Protein AF-A0A843IN23-F1 (afdb_monomer_lite)

Sequence (153 aa):
MTKKSLKISIEEDILEKAKRDIPNLSGFVEECLKHYFGYAEGTIPVGDINEITDKIGKLNVELFLINQNYNAKENMKRAEDEKKNKAWRFLWNDFRPRLIPDETLMEKAIEELGMDEEKLEDILDWVHITDVKVDTNTWQDVLEKYNENEAEH

Secondary structure (DSSP, 8-state):
--------PPPHHHHHHHHHHSTTHHHHHHHHHHHHTT-STT------HHHHHHHHHHHHHHHHHHHHHHHHHHHHHHHHHHHHHHHHHHHHHHHHHHSS--HHHHHHHHHHHT--HHHHHHHHHHHHH--S---TT-HHHHHHHHHHHHHT-

pLDDT: mean 75.72, std 19.45, range [38.16, 95.88]

Foldseek 3Di:
DDDDDDDDDDDVVVVVVVCVVDPCPVVVVVVVCCVVQVPDPPDGPCPPVVVVVVVVVVVVVVVVVVVVVVVVVVVVVVVLQVLLLVLQVVQLVQCQVPVDGDPVSLVSNCVSVVDDSVVVNVLSVCVNPDPDPFDSSGPVRSVVVVVVVVVVD

Structure (mmCIF, N/CA/C/O backbone):
data_AF-A0A843IN23-F1
#
_entry.id   AF-A0A843IN23-F1
#
loop_
_atom_site.group_PDB
_atom_site.id
_atom_site.type_symbol
_atom_site.label_atom_id
_atom_site.label_alt_id
_atom_site.label_comp_id
_atom_site.label_asym_id
_atom_site.label_entity_id
_atom_site.label_seq_id
_atom_site.pdbx_PDB_ins_code
_atom_site.Cartn_x
_atom_site.Cartn_y
_atom_site.Cartn_z
_atom_site.occupancy
_atom_site.B_iso_or_equiv
_atom_site.auth_seq_id
_atom_site.auth_comp_id
_atom_site.auth_asym_id
_atom_site.auth_atom_id
_atom_site.pdbx_PDB_model_num
ATOM 1 N N . MET A 1 1 ? 42.020 -9.331 -46.652 1.00 39.66 1 MET A N 1
ATOM 2 C CA . MET A 1 1 ? 41.341 -8.673 -45.515 1.00 39.66 1 MET A CA 1
ATOM 3 C C . MET A 1 1 ? 40.376 -9.668 -44.896 1.00 39.66 1 MET A C 1
ATOM 5 O O . MET A 1 1 ? 39.589 -10.259 -45.625 1.00 39.66 1 MET A O 1
ATOM 9 N N . THR A 1 2 ? 40.478 -9.922 -43.597 1.00 39.00 2 THR A N 1
ATOM 10 C CA . THR A 1 2 ? 39.642 -10.886 -42.867 1.00 39.00 2 THR A CA 1
ATOM 11 C C . THR A 1 2 ? 38.277 -10.269 -42.544 1.00 39.00 2 THR A C 1
ATOM 13 O O . THR A 1 2 ? 38.211 -9.211 -41.921 1.00 39.00 2 THR A O 1
ATOM 16 N N . LYS A 1 3 ? 37.182 -10.915 -42.981 1.00 42.50 3 LYS A N 1
ATOM 17 C CA . LYS A 1 3 ? 35.803 -10.552 -42.610 1.00 42.50 3 LYS A CA 1
ATOM 18 C C . LYS A 1 3 ? 35.679 -10.596 -41.083 1.00 42.50 3 LYS A C 1
ATOM 20 O O . LYS A 1 3 ? 35.777 -11.671 -40.499 1.00 42.50 3 LYS A O 1
ATOM 25 N N . LYS A 1 4 ? 35.473 -9.446 -40.437 1.00 41.75 4 LYS A N 1
ATOM 26 C CA . LYS A 1 4 ? 35.099 -9.404 -39.018 1.00 41.75 4 LYS A CA 1
ATOM 27 C C . LYS A 1 4 ? 33.617 -9.760 -38.911 1.00 41.75 4 LYS A C 1
ATOM 29 O O . LYS A 1 4 ? 32.770 -8.996 -39.358 1.00 41.75 4 LYS A O 1
ATOM 34 N N . SER A 1 5 ? 33.312 -10.933 -38.363 1.00 38.44 5 SER A N 1
ATOM 35 C CA . SER A 1 5 ? 31.950 -11.323 -37.991 1.00 38.44 5 SER A CA 1
ATOM 36 C C . SER A 1 5 ? 31.595 -10.685 -36.650 1.00 38.44 5 SER A C 1
ATOM 38 O O . SER A 1 5 ? 32.279 -10.943 -35.656 1.00 38.44 5 SER A O 1
ATOM 40 N N . LEU A 1 6 ? 30.542 -9.867 -36.609 1.00 38.16 6 LEU A N 1
ATOM 41 C CA . LEU A 1 6 ? 29.985 -9.372 -35.354 1.00 38.16 6 LEU A CA 1
ATOM 42 C C . LEU A 1 6 ? 29.293 -10.547 -34.650 1.00 38.16 6 LEU A C 1
ATOM 44 O O . LEU A 1 6 ? 28.374 -11.146 -35.207 1.00 38.16 6 LEU A O 1
ATOM 48 N N . LYS A 1 7 ? 29.756 -10.910 -33.454 1.00 41.72 7 LYS A N 1
ATOM 49 C CA . LYS A 1 7 ? 29.129 -11.943 -32.625 1.00 41.72 7 LYS A CA 1
ATOM 50 C C . LYS A 1 7 ? 28.352 -11.219 -31.530 1.00 41.72 7 LYS A C 1
ATOM 52 O O . LYS A 1 7 ? 28.957 -10.708 -30.594 1.00 41.72 7 LYS A O 1
ATOM 57 N N . ILE A 1 8 ? 27.040 -11.098 -31.706 1.00 44.91 8 ILE A N 1
ATOM 58 C CA . ILE A 1 8 ? 26.148 -10.526 -30.695 1.00 44.91 8 ILE A CA 1
ATOM 59 C C . ILE A 1 8 ? 25.743 -11.676 -29.774 1.00 44.91 8 ILE A C 1
ATOM 61 O O . ILE A 1 8 ? 25.119 -12.632 -30.228 1.00 44.91 8 ILE A O 1
ATOM 65 N N . SER A 1 9 ? 26.138 -11.601 -28.506 1.00 44.41 9 SER A N 1
ATOM 66 C CA . SER A 1 9 ? 25.662 -12.504 -27.458 1.00 44.41 9 SER A CA 1
ATOM 67 C C . SER A 1 9 ? 24.598 -11.764 -26.660 1.00 44.41 9 SER A C 1
ATOM 69 O O . SER A 1 9 ? 24.888 -10.707 -26.106 1.00 44.41 9 SER A O 1
ATOM 71 N N . ILE A 1 10 ? 23.379 -12.295 -26.635 1.00 52.88 10 ILE A N 1
ATOM 72 C CA . ILE A 1 10 ? 22.312 -11.820 -25.751 1.00 52.88 10 ILE A CA 1
ATOM 73 C C . ILE A 1 10 ? 22.213 -12.829 -24.610 1.00 52.88 10 ILE A C 1
ATOM 75 O O . ILE A 1 10 ? 22.227 -14.033 -24.868 1.00 52.88 10 ILE A O 1
ATOM 79 N N . GLU A 1 11 ? 22.158 -12.347 -23.371 1.00 49.97 11 GLU A N 1
ATOM 80 C CA . GLU A 1 11 ? 21.977 -13.205 -22.200 1.00 49.97 11 GLU A CA 1
ATOM 81 C C . GLU A 1 11 ? 20.579 -13.848 -22.234 1.00 49.97 11 GLU A C 1
ATOM 83 O O . GLU A 1 11 ? 19.574 -13.215 -22.576 1.00 49.97 11 GLU A O 1
ATOM 88 N N . GLU A 1 12 ? 20.532 -15.152 -21.973 1.00 48.09 12 GLU A N 1
ATOM 89 C CA . GLU A 1 12 ? 19.368 -16.007 -22.233 1.00 48.09 12 GLU A CA 1
ATOM 90 C C . GLU A 1 12 ? 18.176 -15.665 -21.322 1.00 48.09 12 GLU A C 1
ATOM 92 O O . GLU A 1 12 ? 17.026 -15.686 -21.754 1.00 48.09 12 GLU A O 1
ATOM 97 N N . ASP A 1 13 ? 18.459 -15.214 -20.105 1.00 49.59 13 ASP A N 1
ATOM 98 C CA . ASP A 1 13 ? 17.514 -14.728 -19.100 1.00 49.59 13 ASP A CA 1
ATOM 99 C C . ASP A 1 13 ? 16.857 -13.388 -19.474 1.00 49.59 13 ASP A C 1
ATOM 101 O O . ASP A 1 13 ? 15.674 -13.171 -19.188 1.00 49.59 13 ASP A O 1
ATOM 105 N N . ILE A 1 14 ? 17.579 -12.500 -20.163 1.00 55.91 14 ILE A N 1
ATOM 106 C CA . ILE A 1 14 ? 17.007 -11.270 -20.739 1.00 55.91 14 ILE A CA 1
ATOM 107 C C . ILE A 1 14 ? 16.023 -11.633 -21.858 1.00 55.91 14 ILE A C 1
ATOM 109 O O . ILE A 1 14 ? 14.932 -11.065 -21.955 1.00 55.91 14 ILE A O 1
ATOM 113 N N . LEU A 1 15 ? 16.394 -12.609 -22.687 1.00 54.94 15 LEU A N 1
ATOM 114 C CA . LEU A 1 15 ? 15.603 -13.048 -23.831 1.00 54.94 15 LEU A CA 1
ATOM 115 C C . LEU A 1 15 ? 14.341 -13.818 -23.396 1.00 54.94 15 LEU A C 1
ATOM 117 O O . LEU A 1 15 ? 13.287 -13.662 -24.014 1.00 54.94 15 LEU A O 1
ATOM 121 N N . GLU A 1 16 ? 14.415 -14.598 -22.314 1.00 53.31 16 GLU A N 1
ATOM 122 C CA . GLU A 1 16 ? 13.258 -15.258 -21.698 1.00 53.31 16 GLU A CA 1
ATOM 123 C C . GLU A 1 16 ? 12.269 -14.268 -21.076 1.00 53.31 16 GLU A C 1
ATOM 125 O O . GLU A 1 16 ? 11.066 -14.379 -21.328 1.00 53.31 16 GLU A O 1
ATOM 130 N N . LYS A 1 17 ? 12.750 -13.274 -20.315 1.00 53.84 17 LYS A N 1
ATOM 131 C CA . LYS A 1 17 ? 11.885 -12.233 -19.728 1.00 53.84 17 LYS A CA 1
ATOM 132 C C . LYS A 1 17 ? 11.134 -11.467 -20.810 1.00 53.84 17 LYS A C 1
ATOM 134 O O . LYS A 1 17 ? 9.918 -11.328 -20.749 1.00 53.84 17 LYS A O 1
ATOM 139 N N . ALA A 1 18 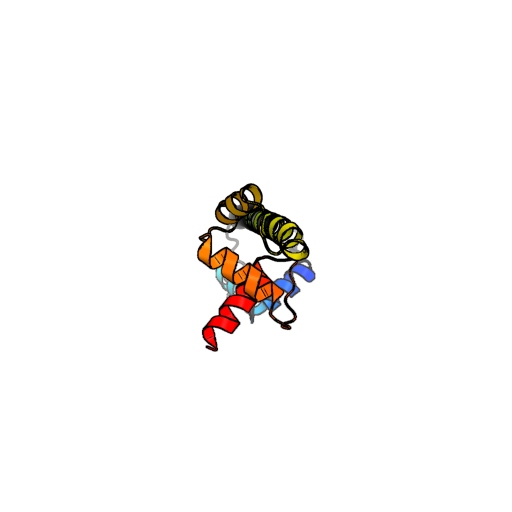? 11.845 -11.053 -21.851 1.00 52.28 18 ALA A N 1
ATOM 140 C CA . ALA A 1 18 ? 11.263 -10.242 -22.904 1.00 52.28 18 ALA A CA 1
ATOM 141 C C . ALA A 1 18 ? 10.288 -11.039 -23.809 1.00 52.28 18 ALA A C 1
ATOM 143 O O . ALA A 1 18 ? 9.297 -10.484 -24.283 1.00 52.28 18 ALA A O 1
ATOM 144 N N . LYS A 1 19 ? 10.493 -12.355 -24.000 1.00 53.44 19 LYS A N 1
ATOM 145 C CA . LYS A 1 19 ? 9.519 -13.250 -24.669 1.00 53.44 19 LYS A CA 1
ATOM 146 C C . LYS A 1 19 ? 8.209 -13.411 -23.895 1.00 53.44 19 LYS A C 1
ATOM 148 O O . LYS A 1 19 ? 7.186 -13.708 -24.508 1.00 53.44 19 LYS A O 1
ATOM 153 N N . ARG A 1 20 ? 8.253 -13.276 -22.567 1.00 56.09 20 ARG A N 1
ATOM 154 C CA . ARG A 1 20 ? 7.090 -13.437 -21.687 1.00 56.09 20 ARG A CA 1
ATOM 155 C C . ARG A 1 20 ? 6.124 -12.257 -21.797 1.00 56.09 20 ARG A C 1
ATOM 157 O O . ARG A 1 20 ? 4.917 -12.472 -21.787 1.00 56.09 20 ARG A O 1
ATOM 164 N N . ASP A 1 21 ? 6.671 -11.056 -21.977 1.00 52.81 21 ASP A N 1
ATOM 165 C CA . ASP A 1 21 ? 5.908 -9.803 -21.989 1.00 52.81 21 ASP A CA 1
ATOM 166 C C . ASP A 1 21 ? 5.555 -9.313 -23.405 1.00 52.81 21 ASP A C 1
ATOM 168 O O . ASP A 1 21 ? 4.627 -8.523 -23.573 1.00 52.81 21 ASP A O 1
ATOM 172 N N . ILE A 1 22 ? 6.256 -9.790 -24.444 1.00 51.22 22 ILE A N 1
ATOM 173 C CA . ILE A 1 22 ? 6.010 -9.411 -25.844 1.00 51.22 22 ILE A CA 1
ATOM 174 C C . ILE A 1 22 ? 5.911 -10.681 -26.711 1.00 51.22 22 ILE A C 1
ATOM 176 O O . ILE A 1 22 ? 6.936 -11.243 -27.123 1.00 51.22 22 ILE A O 1
ATOM 180 N N . PRO A 1 23 ? 4.688 -11.145 -27.038 1.00 52.41 23 PRO A N 1
ATOM 181 C CA . PRO A 1 23 ? 4.489 -12.218 -28.005 1.00 52.41 23 PRO A CA 1
ATOM 182 C C . PRO A 1 23 ? 5.162 -11.851 -29.335 1.00 52.41 23 PRO A C 1
ATOM 184 O O . PRO A 1 23 ? 4.982 -10.744 -29.835 1.00 52.41 23 PRO A O 1
ATOM 187 N N . ASN A 1 24 ? 5.934 -12.772 -29.918 1.00 55.31 24 ASN A N 1
ATOM 188 C CA . ASN A 1 24 ? 6.720 -12.567 -31.147 1.00 55.31 24 ASN A CA 1
ATOM 189 C C . ASN A 1 24 ? 7.900 -11.583 -31.057 1.00 55.31 24 ASN A C 1
ATOM 191 O O . ASN A 1 24 ? 8.372 -11.125 -32.096 1.00 55.31 24 ASN A O 1
ATOM 195 N N . LEU A 1 25 ? 8.465 -11.330 -29.870 1.00 55.09 25 LEU A N 1
ATOM 196 C CA . LEU A 1 25 ? 9.674 -10.506 -29.736 1.00 55.09 25 LEU A CA 1
ATOM 197 C C . LEU A 1 25 ? 10.810 -10.918 -30.686 1.00 55.09 25 LEU A C 1
ATOM 199 O O . LEU A 1 25 ? 11.461 -10.055 -31.265 1.00 55.09 25 LEU A O 1
ATOM 203 N N . SER A 1 26 ? 11.042 -12.220 -30.887 1.00 53.50 26 SER A N 1
ATOM 204 C CA . SER A 1 26 ? 12.081 -12.673 -31.820 1.00 53.50 26 SER A CA 1
ATOM 205 C C . SER A 1 26 ? 11.783 -12.246 -33.257 1.00 53.50 26 SER A C 1
ATOM 207 O O . SER A 1 26 ? 12.688 -11.779 -33.935 1.00 53.50 26 SER A O 1
ATOM 209 N N . GLY A 1 27 ? 10.524 -12.343 -33.698 1.00 54.59 27 GLY A N 1
ATOM 210 C CA . GLY A 1 27 ? 10.099 -11.906 -35.029 1.00 54.59 27 GLY A CA 1
ATOM 211 C C . GLY A 1 27 ? 10.141 -10.386 -35.184 1.00 54.59 27 GLY A C 1
ATOM 212 O O . GLY A 1 27 ? 10.583 -9.900 -36.217 1.00 54.59 27 GLY A O 1
ATOM 213 N N . PHE A 1 28 ? 9.775 -9.643 -34.136 1.00 55.88 28 PHE A N 1
ATOM 214 C CA . PHE A 1 28 ? 9.831 -8.181 -34.116 1.00 55.88 28 PHE A CA 1
ATOM 215 C C . PHE A 1 28 ? 11.272 -7.660 -34.155 1.00 55.88 28 PHE A C 1
ATOM 217 O O . PHE A 1 28 ? 11.589 -6.784 -34.951 1.00 55.88 28 PHE A O 1
ATOM 224 N N . VAL A 1 29 ? 12.178 -8.239 -33.359 1.00 58.72 29 VAL A N 1
ATOM 225 C CA . VAL A 1 29 ? 13.611 -7.912 -33.414 1.00 58.72 29 VAL A CA 1
ATOM 226 C C . VAL A 1 29 ? 14.174 -8.249 -34.794 1.00 58.72 29 VAL A C 1
ATOM 228 O O . VAL A 1 29 ? 14.922 -7.457 -35.359 1.00 58.72 29 VAL A O 1
ATOM 231 N N . GLU A 1 30 ? 13.786 -9.382 -35.378 1.00 53.78 30 GLU A N 1
ATOM 232 C CA . GLU A 1 30 ? 14.235 -9.785 -36.710 1.00 53.78 30 GLU A CA 1
ATOM 233 C C . GLU A 1 30 ? 13.700 -8.859 -37.821 1.00 53.78 30 GLU A C 1
ATOM 235 O O . GLU A 1 30 ? 14.451 -8.500 -38.728 1.00 53.78 30 GLU A O 1
ATOM 240 N N . GLU A 1 31 ? 12.443 -8.410 -37.743 1.00 52.34 31 GLU A N 1
ATOM 241 C CA . GLU A 1 31 ? 11.871 -7.401 -38.646 1.00 52.34 31 GLU A CA 1
ATOM 242 C C . GLU A 1 31 ? 12.518 -6.027 -38.469 1.00 52.34 31 GLU A C 1
ATOM 244 O O . GLU A 1 31 ? 12.869 -5.392 -39.463 1.00 52.34 31 GLU A O 1
ATOM 249 N N . CYS A 1 32 ? 12.749 -5.581 -37.232 1.00 53.00 32 CYS A N 1
ATOM 250 C CA . CYS A 1 32 ? 13.456 -4.334 -36.959 1.00 53.00 32 CYS A CA 1
ATOM 251 C C . CYS A 1 32 ? 14.883 -4.380 -37.508 1.00 53.00 32 CYS A C 1
ATOM 253 O O . CYS A 1 32 ? 15.325 -3.415 -38.127 1.00 53.00 32 CYS A O 1
ATOM 255 N N . LEU A 1 33 ? 15.591 -5.502 -37.363 1.00 53.81 33 LEU A N 1
ATOM 256 C CA . LEU A 1 33 ? 16.910 -5.681 -37.967 1.00 53.81 33 LEU A CA 1
ATOM 257 C C . LEU A 1 33 ? 16.828 -5.664 -39.502 1.00 53.81 33 LEU A C 1
ATOM 259 O O . LEU A 1 33 ? 17.647 -5.011 -40.145 1.00 53.81 33 LEU A O 1
ATOM 263 N N . LYS A 1 34 ? 15.822 -6.304 -40.110 1.00 56.31 34 LYS A N 1
ATOM 264 C CA . LYS A 1 34 ? 15.624 -6.263 -41.571 1.00 56.31 34 LYS A CA 1
ATOM 265 C C . LYS A 1 34 ? 15.320 -4.850 -42.081 1.00 56.31 34 LYS A C 1
ATOM 267 O O . LYS A 1 34 ? 15.834 -4.470 -43.132 1.00 56.31 34 LYS A O 1
ATOM 272 N N . HIS A 1 35 ? 14.534 -4.082 -41.328 1.00 49.19 35 HIS A N 1
ATOM 273 C CA . HIS A 1 35 ? 14.123 -2.719 -41.659 1.00 49.19 35 HIS A CA 1
ATOM 274 C C . HIS A 1 35 ? 15.257 -1.698 -41.471 1.00 49.19 35 HIS A C 1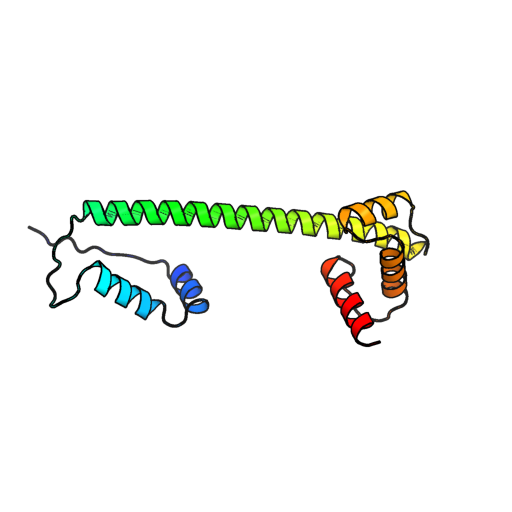
ATOM 276 O O . HIS A 1 35 ? 15.512 -0.901 -42.369 1.00 49.19 35 HIS A O 1
ATOM 282 N N . TYR A 1 36 ? 15.984 -1.750 -40.350 1.00 48.81 36 TYR A N 1
ATOM 283 C CA . TYR A 1 36 ? 17.074 -0.810 -40.054 1.00 48.81 36 TYR A CA 1
ATOM 284 C C . TYR A 1 36 ? 18.360 -1.096 -40.833 1.00 48.81 36 TYR A C 1
ATOM 286 O O . TYR A 1 36 ? 19.103 -0.163 -41.131 1.00 48.81 36 TYR A O 1
ATOM 294 N N . PHE A 1 37 ? 18.628 -2.360 -41.175 1.00 48.03 37 PHE A N 1
ATOM 295 C CA . PHE A 1 37 ? 19.837 -2.753 -41.907 1.00 48.03 37 PHE A CA 1
ATOM 296 C C . PHE A 1 37 ? 19.602 -3.031 -43.399 1.00 48.03 37 PHE A C 1
ATOM 298 O O . PHE A 1 37 ? 20.539 -3.431 -44.086 1.00 48.03 37 PHE A O 1
ATOM 305 N N . GLY A 1 38 ? 18.384 -2.807 -43.913 1.00 45.09 38 GLY A N 1
ATOM 306 C CA . GLY A 1 38 ? 18.071 -2.929 -45.339 1.00 45.09 38 GLY A CA 1
ATOM 307 C C . GLY A 1 38 ? 18.366 -4.319 -45.901 1.00 45.09 38 GLY A C 1
ATOM 308 O O . GLY A 1 38 ? 19.160 -4.459 -46.828 1.00 45.09 38 GLY A O 1
ATOM 309 N N . TYR A 1 39 ? 17.742 -5.361 -45.344 1.00 47.88 39 TYR A N 1
ATOM 310 C CA . TYR A 1 39 ? 17.877 -6.734 -45.846 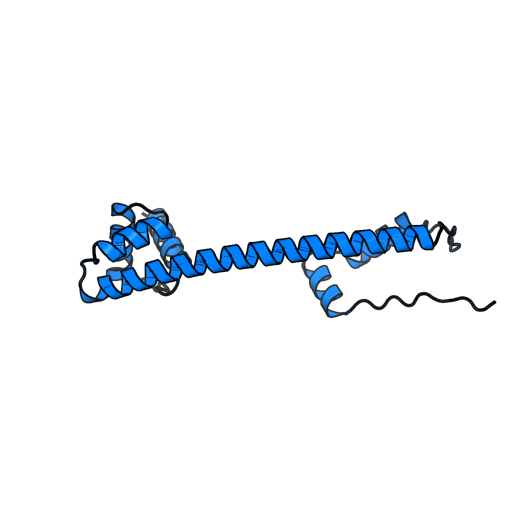1.00 47.88 39 TYR A CA 1
ATOM 311 C C . TYR A 1 39 ? 17.079 -6.932 -47.147 1.00 47.88 39 TYR A C 1
ATOM 313 O O . TYR A 1 39 ? 16.025 -7.563 -47.171 1.00 47.88 39 TYR A O 1
ATOM 321 N N . ALA A 1 40 ? 17.604 -6.410 -48.250 1.00 45.56 40 ALA A N 1
ATOM 322 C CA . ALA A 1 40 ? 17.264 -6.861 -49.590 1.00 45.56 40 ALA A CA 1
ATOM 323 C C . ALA A 1 40 ? 18.530 -7.496 -50.182 1.00 45.56 40 ALA A C 1
ATOM 325 O O . ALA A 1 40 ? 19.503 -6.812 -50.466 1.00 45.56 40 ALA A O 1
ATOM 326 N N . GLU A 1 41 ? 18.539 -8.825 -50.302 1.00 44.38 41 GLU A N 1
ATOM 327 C CA . GLU A 1 41 ? 19.526 -9.576 -51.105 1.00 44.38 41 GLU A CA 1
ATOM 328 C C . GLU A 1 41 ? 20.985 -9.652 -50.600 1.00 44.38 41 GLU A C 1
ATOM 330 O O . GLU A 1 41 ? 21.920 -9.823 -51.379 1.00 44.38 41 GLU A O 1
ATOM 335 N N . GLY A 1 42 ? 21.211 -9.661 -49.283 1.00 42.72 42 GLY A N 1
ATOM 336 C CA . GLY A 1 42 ? 22.462 -10.202 -48.719 1.00 42.72 42 GLY A CA 1
ATOM 337 C C . GLY A 1 42 ? 23.720 -9.337 -48.884 1.00 42.72 42 GLY A C 1
ATOM 338 O O . GLY A 1 42 ? 24.822 -9.797 -48.573 1.00 42.72 42 GLY A O 1
ATOM 339 N N . THR A 1 43 ? 23.584 -8.079 -49.293 1.00 40.06 43 THR A N 1
ATOM 340 C CA . THR A 1 43 ? 24.655 -7.077 -49.251 1.00 40.06 43 THR A CA 1
ATOM 341 C C . THR A 1 43 ? 24.243 -5.922 -48.352 1.00 40.06 43 THR A C 1
ATOM 343 O O . THR A 1 43 ? 23.316 -5.184 -48.651 1.00 40.06 43 THR A O 1
ATOM 346 N N . ILE A 1 44 ? 24.959 -5.763 -47.233 1.00 45.47 44 ILE A N 1
ATOM 347 C CA . ILE A 1 44 ? 24.814 -4.620 -46.326 1.00 45.47 44 ILE A CA 1
ATOM 348 C C . ILE A 1 44 ? 25.223 -3.365 -47.115 1.00 45.47 44 ILE A C 1
ATOM 350 O O . ILE A 1 44 ? 26.410 -3.250 -47.450 1.00 45.47 44 ILE A O 1
ATOM 354 N N . PRO A 1 45 ? 24.324 -2.404 -47.399 1.00 44.62 45 PRO A N 1
ATOM 355 C CA . PRO A 1 45 ? 24.783 -1.054 -47.646 1.00 44.62 45 PRO A CA 1
ATOM 356 C C . PRO A 1 45 ? 25.331 -0.595 -46.303 1.00 44.62 45 PRO A C 1
ATOM 358 O O . PRO A 1 45 ? 24.593 -0.480 -45.326 1.00 44.62 45 PRO A O 1
ATOM 361 N N . VAL A 1 46 ? 26.650 -0.447 -46.220 1.00 47.94 46 VAL A N 1
ATOM 362 C CA . VAL A 1 46 ? 27.319 0.048 -45.020 1.00 47.94 46 VAL A CA 1
ATOM 363 C C . VAL A 1 46 ? 26.887 1.505 -44.838 1.00 47.94 46 VAL A C 1
ATOM 365 O O . VAL A 1 46 ? 27.579 2.422 -45.264 1.00 47.94 46 VAL A O 1
ATOM 368 N N . GLY A 1 47 ? 25.712 1.725 -44.240 1.00 55.06 47 GLY A N 1
ATOM 369 C CA . GLY A 1 47 ? 25.489 2.915 -43.433 1.00 55.06 47 GLY A CA 1
ATOM 370 C C . GLY A 1 47 ? 26.615 2.954 -42.409 1.00 55.06 47 GLY A C 1
ATOM 371 O O . GLY A 1 47 ? 27.025 1.892 -41.926 1.00 55.06 47 GLY A O 1
ATOM 372 N N . ASP A 1 48 ? 27.187 4.136 -42.178 1.00 61.56 48 ASP A N 1
ATOM 373 C CA . ASP A 1 48 ? 28.409 4.278 -41.390 1.00 61.56 48 ASP A CA 1
ATOM 374 C C . ASP A 1 48 ? 28.250 3.509 -40.071 1.00 61.56 48 ASP A C 1
ATOM 376 O O . ASP A 1 48 ? 27.396 3.826 -39.242 1.00 61.56 48 ASP A O 1
ATOM 380 N N . ILE A 1 49 ? 29.026 2.433 -39.909 1.00 60.12 49 ILE A N 1
ATOM 381 C CA . ILE A 1 49 ? 28.953 1.547 -38.739 1.00 60.12 49 ILE A CA 1
ATOM 382 C C . ILE A 1 49 ? 29.135 2.371 -37.462 1.00 60.12 49 ILE A C 1
ATOM 384 O O . ILE A 1 49 ? 28.565 2.028 -36.425 1.00 60.12 49 ILE A O 1
ATOM 388 N N . ASN A 1 50 ? 29.870 3.482 -37.551 1.00 63.41 50 ASN A N 1
ATOM 389 C CA . ASN A 1 50 ? 30.027 4.431 -36.462 1.00 63.41 50 ASN A CA 1
ATOM 390 C C . ASN A 1 50 ? 28.697 5.109 -36.100 1.00 63.41 50 ASN A C 1
ATOM 392 O O . ASN A 1 50 ? 28.350 5.147 -34.928 1.00 63.41 50 ASN A O 1
ATOM 396 N N . GLU A 1 51 ? 27.892 5.539 -37.075 1.00 70.56 51 GLU A N 1
ATOM 397 C CA . GLU A 1 51 ? 26.586 6.169 -36.828 1.00 70.56 51 GLU A CA 1
ATOM 398 C C . GLU A 1 51 ? 25.592 5.193 -36.178 1.00 70.56 51 GLU A C 1
ATOM 400 O O . GLU A 1 51 ? 24.833 5.558 -35.278 1.00 70.56 51 GLU A O 1
ATOM 405 N N . ILE A 1 52 ? 25.606 3.928 -36.606 1.00 67.31 52 ILE A N 1
ATOM 406 C CA . ILE A 1 52 ? 24.763 2.881 -36.013 1.00 67.31 52 ILE A CA 1
ATOM 407 C C . ILE A 1 52 ? 25.226 2.568 -34.587 1.00 67.31 52 ILE A C 1
ATOM 409 O O . ILE A 1 52 ? 24.402 2.461 -33.679 1.00 67.31 52 ILE A O 1
ATOM 413 N N . THR A 1 53 ? 26.538 2.469 -34.372 1.00 67.06 53 THR A N 1
ATOM 414 C CA . THR A 1 53 ? 27.125 2.239 -33.045 1.00 67.06 53 THR A CA 1
ATOM 415 C C . THR A 1 53 ? 26.807 3.393 -32.094 1.00 67.06 53 THR A C 1
ATOM 417 O O . THR A 1 53 ? 26.412 3.149 -30.955 1.00 67.06 53 THR A O 1
ATOM 420 N N . ASP A 1 54 ? 26.871 4.637 -32.570 1.00 71.44 54 ASP A N 1
ATOM 421 C CA . ASP A 1 54 ? 26.516 5.829 -31.798 1.00 71.44 54 ASP A CA 1
ATOM 422 C C . ASP A 1 54 ? 25.028 5.850 -31.427 1.00 71.44 54 ASP A C 1
ATOM 424 O O . ASP A 1 54 ? 24.673 6.173 -30.291 1.00 71.44 54 ASP A O 1
ATOM 428 N N . LYS A 1 55 ? 24.138 5.473 -32.357 1.00 72.75 55 LYS A N 1
ATOM 429 C CA . LYS A 1 55 ? 22.695 5.352 -32.080 1.00 72.75 55 LYS A CA 1
ATOM 430 C C . LYS A 1 55 ? 22.408 4.267 -31.044 1.00 72.75 55 LYS A C 1
ATOM 432 O O . LYS A 1 55 ? 21.648 4.517 -30.113 1.00 72.75 55 LYS A O 1
ATOM 437 N N . ILE A 1 56 ? 23.047 3.103 -31.159 1.00 74.69 56 ILE A N 1
ATOM 438 C CA . ILE A 1 56 ? 22.932 2.020 -30.169 1.00 74.69 56 ILE A CA 1
ATOM 439 C C . ILE A 1 56 ? 23.444 2.488 -28.800 1.00 74.69 56 ILE A C 1
ATOM 441 O O . ILE A 1 56 ? 22.792 2.250 -27.786 1.00 74.69 56 ILE A O 1
ATOM 445 N N . GLY A 1 57 ? 24.572 3.201 -28.761 1.00 73.81 57 GLY A N 1
ATOM 446 C CA . GLY A 1 57 ? 25.117 3.776 -27.532 1.00 73.81 57 GLY A CA 1
ATOM 447 C C . GLY A 1 57 ? 24.138 4.730 -26.846 1.00 73.81 57 GLY A C 1
ATOM 448 O O . GLY A 1 57 ? 23.895 4.595 -25.648 1.00 73.81 57 GLY A O 1
ATOM 449 N N . LYS A 1 58 ? 23.519 5.644 -27.604 1.00 80.69 58 LYS A N 1
ATOM 450 C CA . LYS A 1 58 ? 22.503 6.575 -27.082 1.00 80.69 58 LYS A CA 1
ATOM 451 C C . LYS A 1 58 ? 21.281 5.845 -26.528 1.00 80.69 58 LYS A C 1
ATOM 453 O O . LYS A 1 58 ? 20.882 6.120 -25.401 1.00 80.69 58 LYS A O 1
ATOM 458 N N . LEU A 1 59 ? 20.750 4.871 -27.268 1.00 77.19 59 LEU A N 1
ATOM 459 C CA . LEU A 1 59 ? 19.595 4.080 -26.831 1.00 77.19 59 LEU A CA 1
ATOM 460 C C . LEU A 1 59 ? 19.889 3.283 -25.553 1.00 77.19 59 LEU A C 1
ATOM 462 O O . LEU A 1 59 ? 19.050 3.225 -24.659 1.00 77.19 59 LEU A O 1
ATOM 466 N N . ASN A 1 60 ? 21.092 2.721 -25.418 1.00 74.88 60 ASN A N 1
ATOM 467 C CA . ASN A 1 60 ? 21.492 2.020 -24.196 1.00 74.88 60 ASN A CA 1
ATOM 468 C C . ASN A 1 60 ? 21.556 2.958 -22.981 1.00 74.88 60 ASN A C 1
ATOM 470 O O . ASN A 1 60 ? 21.153 2.568 -21.885 1.00 74.88 60 ASN A O 1
ATOM 474 N N . VAL A 1 61 ? 22.028 4.197 -23.162 1.00 85.00 61 VAL A N 1
ATOM 475 C CA . VAL A 1 61 ? 22.032 5.211 -22.094 1.00 85.00 61 VAL A CA 1
ATOM 476 C C . VAL A 1 61 ? 20.605 5.618 -21.722 1.00 85.00 61 VAL A C 1
ATOM 478 O O . VAL A 1 61 ? 20.283 5.686 -20.537 1.00 85.00 61 VAL A O 1
ATOM 481 N N . GLU A 1 62 ? 19.733 5.843 -22.704 1.00 82.81 62 GLU A N 1
ATOM 482 C CA . GLU A 1 62 ? 18.323 6.174 -22.461 1.00 82.81 62 GLU A CA 1
ATOM 483 C C . GLU A 1 62 ? 17.600 5.055 -21.700 1.00 82.81 62 GLU A C 1
ATOM 485 O O . GLU A 1 62 ? 16.943 5.322 -20.691 1.00 82.81 62 GLU A O 1
ATOM 490 N N . LEU A 1 63 ? 17.786 3.796 -22.109 1.00 83.19 63 LEU A N 1
ATOM 491 C CA . LEU A 1 63 ? 17.238 2.628 -21.413 1.00 83.19 63 LEU A CA 1
ATOM 492 C C . LEU A 1 63 ? 17.759 2.513 -19.980 1.00 83.19 63 LEU A C 1
ATOM 494 O O . LEU A 1 63 ? 16.988 2.233 -19.060 1.00 83.19 63 LEU A O 1
ATOM 498 N N . PHE A 1 64 ? 19.052 2.761 -19.766 1.00 82.94 64 PHE A N 1
ATOM 499 C CA . PHE A 1 64 ? 19.631 2.768 -18.427 1.00 82.94 64 PHE A CA 1
ATOM 500 C C . PHE A 1 64 ? 18.968 3.824 -17.531 1.00 82.94 64 PHE A C 1
ATOM 502 O O . PHE A 1 64 ? 18.581 3.515 -16.403 1.00 82.94 64 PHE A O 1
ATOM 509 N N . LEU A 1 65 ? 18.782 5.047 -18.033 1.00 83.19 65 LEU A N 1
ATOM 510 C CA . LEU A 1 65 ? 18.130 6.127 -17.287 1.00 83.19 65 LEU A CA 1
ATOM 511 C C . LEU A 1 65 ? 16.655 5.821 -16.993 1.00 83.19 65 LEU A C 1
ATOM 513 O O . LEU A 1 65 ? 16.188 6.072 -15.881 1.00 83.19 65 LEU A O 1
ATOM 517 N N . ILE A 1 66 ? 15.926 5.242 -17.951 1.00 85.94 66 ILE A N 1
ATOM 518 C CA . ILE A 1 66 ? 14.537 4.806 -17.749 1.00 85.94 66 ILE A CA 1
ATOM 519 C C . ILE A 1 66 ? 14.461 3.744 -16.646 1.00 85.94 66 ILE A C 1
ATOM 521 O O . ILE A 1 66 ? 13.648 3.883 -15.732 1.00 85.94 66 ILE A O 1
ATOM 525 N N . ASN A 1 67 ? 15.339 2.739 -16.673 1.00 83.31 67 ASN A N 1
ATOM 526 C CA . ASN A 1 67 ? 15.383 1.698 -15.643 1.00 83.31 67 ASN A CA 1
ATOM 527 C C . ASN A 1 67 ? 15.720 2.261 -14.256 1.00 83.31 67 ASN A C 1
ATOM 529 O O . ASN A 1 67 ? 15.100 1.871 -13.269 1.00 83.31 67 ASN A O 1
ATOM 533 N N . GLN A 1 68 ? 16.655 3.212 -14.161 1.00 83.94 68 GLN A N 1
ATOM 534 C CA . GLN A 1 68 ? 16.959 3.890 -12.895 1.00 83.94 68 GLN A CA 1
ATOM 535 C C . GLN A 1 68 ? 15.745 4.654 -12.357 1.00 83.94 68 GLN A C 1
ATOM 537 O O . GLN A 1 68 ? 15.408 4.532 -11.179 1.00 83.94 68 GLN A O 1
ATOM 542 N N . ASN A 1 69 ? 15.045 5.391 -13.222 1.00 87.12 69 ASN A N 1
ATOM 543 C CA . ASN A 1 69 ? 13.840 6.124 -12.840 1.00 87.12 69 ASN A CA 1
ATOM 544 C C . ASN A 1 69 ? 12.706 5.189 -12.405 1.00 87.12 69 ASN A C 1
ATOM 546 O O . ASN A 1 69 ? 11.986 5.500 -11.456 1.00 87.12 69 ASN A O 1
ATOM 550 N N . TYR A 1 70 ? 12.548 4.049 -13.078 1.00 85.62 70 TYR A N 1
ATOM 551 C CA . TYR A 1 70 ? 11.578 3.029 -12.696 1.00 85.62 70 TYR A CA 1
ATOM 552 C C . TYR A 1 70 ? 11.891 2.463 -11.304 1.00 85.62 70 TYR A C 1
ATOM 554 O O . TYR A 1 70 ? 11.036 2.511 -10.422 1.00 85.62 70 TYR A O 1
ATOM 562 N N . ASN A 1 71 ? 13.137 2.040 -11.071 1.00 87.38 71 ASN A N 1
ATOM 563 C CA . ASN A 1 71 ? 13.574 1.511 -9.776 1.00 87.38 71 ASN A CA 1
ATOM 564 C C . ASN A 1 71 ? 13.411 2.537 -8.646 1.00 87.38 71 ASN A C 1
ATOM 566 O O . ASN A 1 71 ? 12.992 2.190 -7.544 1.00 87.38 71 ASN A O 1
ATOM 570 N N . ALA A 1 72 ? 13.717 3.812 -8.905 1.00 87.31 72 ALA A N 1
ATOM 571 C CA . ALA A 1 72 ? 13.529 4.880 -7.928 1.00 87.31 72 ALA A CA 1
ATOM 572 C C . ALA A 1 72 ? 12.049 5.048 -7.550 1.00 87.31 72 ALA A C 1
ATOM 574 O O . ALA A 1 72 ? 11.730 5.113 -6.364 1.00 87.31 72 ALA A O 1
ATOM 575 N N . LYS A 1 73 ? 11.144 5.055 -8.537 1.00 87.69 73 LYS A N 1
ATOM 576 C CA . LYS A 1 73 ? 9.694 5.126 -8.298 1.00 87.69 73 LYS A CA 1
ATOM 577 C C . LYS A 1 73 ? 9.173 3.912 -7.538 1.00 87.69 73 LYS A C 1
ATOM 579 O O . LYS A 1 73 ? 8.376 4.072 -6.619 1.00 87.69 73 LYS A O 1
ATOM 584 N N . GLU A 1 74 ? 9.627 2.714 -7.894 1.00 88.62 74 GLU A N 1
ATOM 585 C CA . GLU A 1 74 ? 9.227 1.491 -7.200 1.00 88.62 74 GLU A CA 1
ATOM 586 C C . GLU A 1 74 ? 9.683 1.510 -5.734 1.00 88.62 74 GLU A C 1
ATOM 588 O O . GLU A 1 74 ? 8.903 1.195 -4.838 1.00 88.62 74 GLU A O 1
ATOM 593 N N . ASN A 1 75 ? 10.910 1.963 -5.468 1.00 87.00 75 ASN A N 1
ATOM 594 C CA . ASN A 1 75 ? 11.421 2.118 -4.107 1.00 87.00 75 ASN A CA 1
ATOM 595 C C . ASN A 1 75 ? 10.660 3.184 -3.308 1.00 87.00 75 ASN A C 1
ATOM 597 O O . ASN A 1 75 ? 10.399 2.970 -2.126 1.00 87.00 75 ASN A O 1
ATOM 601 N N . MET A 1 76 ? 10.285 4.305 -3.934 1.00 88.88 76 MET A N 1
ATOM 602 C CA . MET A 1 76 ? 9.439 5.323 -3.297 1.00 88.88 76 MET A CA 1
ATOM 603 C C . MET A 1 76 ? 8.082 4.737 -2.907 1.00 88.88 76 MET A C 1
ATOM 605 O O . MET A 1 76 ? 7.690 4.850 -1.749 1.00 88.88 76 MET A O 1
ATOM 609 N N . LYS A 1 77 ? 7.424 4.022 -3.829 1.00 90.81 77 LYS A N 1
ATOM 610 C CA . LYS A 1 77 ? 6.143 3.362 -3.558 1.00 90.81 77 LYS A CA 1
ATOM 611 C C . LYS A 1 77 ? 6.258 2.346 -2.416 1.00 90.81 77 LYS A C 1
ATOM 613 O O . LYS A 1 77 ? 5.464 2.383 -1.487 1.00 90.81 77 LYS A O 1
ATOM 618 N N . ARG A 1 78 ? 7.290 1.492 -2.428 1.00 89.50 78 ARG A N 1
ATOM 619 C CA . ARG A 1 78 ? 7.539 0.529 -1.337 1.00 89.50 78 ARG A CA 1
ATOM 620 C C . ARG A 1 78 ? 7.760 1.220 0.011 1.00 89.50 78 ARG A C 1
ATOM 622 O O . ARG A 1 78 ? 7.311 0.712 1.032 1.00 89.50 78 ARG A O 1
ATOM 629 N N . ALA A 1 79 ? 8.452 2.359 0.029 1.00 89.94 79 ALA A N 1
ATOM 630 C CA . ALA A 1 79 ? 8.674 3.121 1.255 1.00 89.94 79 ALA A CA 1
ATOM 631 C C . ALA A 1 79 ? 7.376 3.748 1.793 1.00 89.94 79 ALA A C 1
ATOM 633 O O . ALA A 1 79 ? 7.165 3.749 3.004 1.00 89.94 79 ALA A O 1
ATOM 634 N N . GLU A 1 80 ? 6.509 4.257 0.915 1.00 90.81 80 GLU A N 1
ATOM 635 C CA . GLU A 1 80 ? 5.175 4.752 1.278 1.00 90.81 80 GLU A CA 1
ATOM 636 C C . GLU A 1 80 ? 4.282 3.625 1.810 1.00 90.81 80 GLU A C 1
ATOM 638 O O . GLU A 1 80 ? 3.682 3.765 2.875 1.00 90.81 80 GLU A O 1
ATOM 643 N N . ASP A 1 81 ? 4.253 2.481 1.125 1.00 91.44 81 ASP A N 1
ATOM 644 C CA . ASP A 1 81 ? 3.483 1.312 1.551 1.00 91.44 81 ASP A CA 1
ATOM 645 C C . ASP A 1 81 ? 3.941 0.817 2.935 1.00 91.44 81 ASP A C 1
ATOM 647 O O . ASP A 1 81 ? 3.114 0.528 3.800 1.00 91.44 81 ASP A O 1
ATOM 651 N N . GLU A 1 82 ? 5.252 0.789 3.198 1.00 92.75 82 GLU A N 1
ATOM 652 C CA . GLU A 1 82 ? 5.787 0.385 4.502 1.00 92.75 82 GLU A CA 1
ATOM 653 C C . GLU A 1 82 ? 5.428 1.375 5.621 1.00 92.75 82 GLU A C 1
ATOM 655 O O . GLU A 1 82 ? 5.153 0.952 6.749 1.00 92.75 82 GLU A O 1
ATOM 660 N N . LYS A 1 83 ? 5.386 2.684 5.330 1.00 93.69 83 LYS A N 1
ATOM 661 C CA . LYS A 1 83 ? 4.910 3.693 6.291 1.00 93.69 83 LYS A CA 1
ATOM 662 C C . LYS A 1 83 ? 3.457 3.444 6.679 1.00 93.69 83 LYS A C 1
ATOM 664 O O . LYS A 1 83 ? 3.168 3.366 7.874 1.00 93.69 83 LYS A O 1
ATOM 669 N N . LYS A 1 84 ? 2.581 3.228 5.694 1.00 94.69 84 LYS A N 1
ATOM 670 C CA . LYS A 1 84 ? 1.166 2.902 5.927 1.00 94.69 84 LYS A CA 1
ATOM 671 C C . LYS A 1 84 ? 1.013 1.628 6.747 1.00 94.69 84 LYS A C 1
ATOM 673 O O . LYS A 1 84 ? 0.363 1.632 7.789 1.00 94.69 84 LYS A O 1
ATOM 678 N N . ASN A 1 85 ? 1.717 0.565 6.359 1.00 95.25 85 ASN A N 1
ATOM 679 C CA . ASN A 1 85 ? 1.721 -0.701 7.095 1.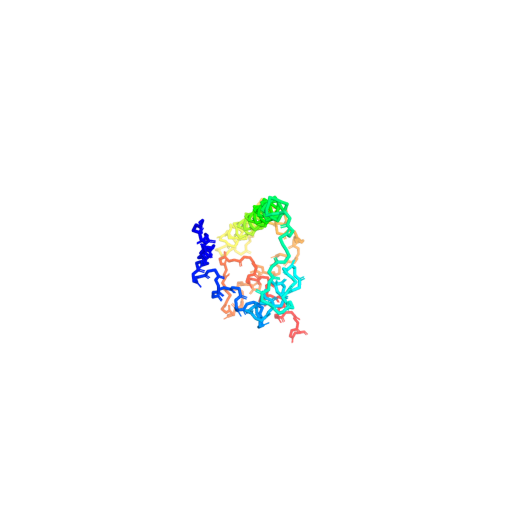00 95.25 85 ASN A CA 1
ATOM 680 C C . ASN A 1 85 ? 2.170 -0.525 8.542 1.00 95.25 85 ASN A C 1
ATOM 682 O O . ASN A 1 85 ? 1.670 -1.190 9.445 1.00 95.25 85 ASN A O 1
ATOM 686 N N . LYS A 1 86 ? 3.161 0.331 8.786 1.00 95.38 86 LYS A N 1
ATOM 687 C CA . LYS A 1 86 ? 3.658 0.609 10.132 1.00 95.38 86 LYS A CA 1
ATOM 688 C C . LYS A 1 86 ? 2.647 1.400 10.966 1.00 95.38 86 LYS A C 1
ATOM 690 O O . LYS A 1 86 ? 2.432 1.027 12.116 1.00 95.38 86 LYS A O 1
ATOM 695 N N . ALA A 1 87 ? 2.032 2.442 10.404 1.00 95.38 87 ALA A N 1
ATOM 696 C CA . ALA A 1 87 ? 1.008 3.235 11.085 1.00 95.38 87 ALA A CA 1
ATOM 697 C C . ALA A 1 87 ? -0.186 2.358 11.492 1.00 95.38 87 ALA A C 1
ATOM 699 O O . ALA A 1 87 ? -0.532 2.301 12.671 1.00 95.38 87 ALA A O 1
ATOM 700 N N . TRP A 1 88 ? -0.705 1.567 10.545 1.00 95.88 88 TRP A N 1
ATOM 701 C CA . TRP A 1 88 ? -1.762 0.588 10.793 1.00 95.88 88 TRP A CA 1
ATOM 702 C C . TRP A 1 88 ? -1.383 -0.417 11.887 1.00 95.88 88 TRP A C 1
ATOM 704 O O . TRP A 1 88 ? -2.111 -0.575 12.861 1.00 95.88 88 TRP A O 1
ATOM 714 N N . ARG A 1 89 ? -0.216 -1.071 11.781 1.00 95.50 89 ARG A N 1
ATOM 715 C CA . ARG A 1 89 ? 0.210 -2.076 12.770 1.00 95.50 89 ARG A CA 1
ATOM 716 C C . ARG A 1 89 ? 0.333 -1.494 14.174 1.00 95.50 89 ARG A C 1
ATOM 718 O O . ARG A 1 89 ? 0.052 -2.205 15.135 1.00 95.50 89 ARG A O 1
ATOM 725 N N . PHE A 1 90 ? 0.783 -0.250 14.324 1.00 94.88 90 PHE A N 1
ATOM 726 C CA . PHE A 1 90 ? 0.834 0.376 15.644 1.00 94.88 90 PHE A CA 1
ATOM 727 C C . PHE A 1 90 ? -0.554 0.647 16.203 1.00 94.88 90 PHE A C 1
ATOM 729 O O . PHE A 1 90 ? -0.803 0.269 17.345 1.00 94.88 90 PHE A O 1
ATOM 736 N N . LEU A 1 91 ? -1.444 1.224 15.396 1.00 95.44 91 LEU A N 1
ATOM 737 C CA . LEU A 1 91 ? -2.820 1.480 15.801 1.00 95.44 91 LEU A CA 1
ATOM 738 C C . LEU A 1 91 ? -3.541 0.176 16.168 1.00 95.44 91 LEU A C 1
ATOM 740 O O . LEU A 1 91 ? -4.072 0.052 17.265 1.00 95.44 91 LEU A O 1
ATOM 744 N N . TRP A 1 92 ? -3.471 -0.837 15.302 1.00 94.69 92 TRP A N 1
ATOM 745 C CA . TRP A 1 92 ? -4.115 -2.131 15.519 1.00 94.69 92 TRP A CA 1
ATOM 746 C C . TRP A 1 92 ? -3.614 -2.843 16.780 1.00 94.69 92 TRP A C 1
ATOM 748 O O . TRP A 1 92 ? -4.403 -3.394 17.546 1.00 94.69 92 TRP A O 1
ATOM 758 N N . ASN A 1 93 ? -2.301 -2.830 17.030 1.00 93.12 93 ASN A N 1
ATOM 759 C CA . ASN A 1 93 ? -1.739 -3.471 18.219 1.00 93.12 93 ASN A CA 1
ATOM 760 C C . ASN A 1 93 ? -2.088 -2.740 19.522 1.00 93.12 93 ASN A C 1
ATOM 762 O O . ASN A 1 93 ? -2.123 -3.387 20.569 1.00 93.12 93 ASN A O 1
ATOM 766 N N . ASP A 1 94 ? -2.324 -1.428 19.474 1.00 93.69 94 ASP A N 1
ATOM 767 C CA . ASP A 1 94 ? -2.804 -0.660 20.625 1.00 93.69 94 ASP A CA 1
ATOM 768 C C . ASP A 1 94 ? -4.309 -0.866 20.855 1.00 93.69 94 ASP A C 1
ATOM 770 O O . ASP A 1 94 ? -4.728 -1.163 21.977 1.00 93.69 94 ASP A O 1
ATOM 774 N N . PHE A 1 95 ? -5.097 -0.822 19.778 1.00 92.81 95 PHE A N 1
ATOM 775 C CA . PHE A 1 95 ? -6.542 -1.011 19.800 1.00 92.81 95 PHE A CA 1
ATOM 776 C C . PHE A 1 95 ? -6.940 -2.422 20.241 1.00 92.81 95 PHE A C 1
ATOM 778 O O . PHE A 1 95 ? -7.702 -2.574 21.188 1.00 92.81 95 PHE A O 1
ATOM 785 N N . ARG A 1 96 ? -6.401 -3.480 19.621 1.00 89.62 96 ARG A N 1
ATOM 786 C CA . ARG A 1 96 ? -6.825 -4.878 19.843 1.00 89.62 96 ARG A CA 1
ATOM 787 C C . ARG A 1 96 ? -6.965 -5.300 21.321 1.00 89.62 96 ARG A C 1
ATOM 789 O O . ARG A 1 96 ? -7.924 -6.005 21.629 1.00 89.62 96 ARG A O 1
ATOM 796 N N . PRO A 1 97 ? -6.040 -4.961 22.243 1.00 90.31 97 PRO A N 1
ATOM 797 C CA . PRO A 1 97 ? -6.189 -5.303 23.658 1.00 90.31 97 PRO A CA 1
ATOM 798 C C . PRO A 1 97 ? -7.103 -4.359 24.455 1.00 90.31 97 PRO A C 1
ATOM 800 O O . PRO A 1 97 ? -7.543 -4.743 25.538 1.00 90.31 97 PRO A O 1
ATOM 803 N N . ARG A 1 98 ? -7.335 -3.127 23.986 1.00 88.38 98 ARG A N 1
ATOM 804 C CA . ARG A 1 98 ? -8.021 -2.064 24.745 1.00 88.38 98 ARG A CA 1
ATOM 805 C C . ARG A 1 98 ? -9.426 -1.754 24.241 1.00 88.38 98 ARG A C 1
ATOM 807 O O . ARG A 1 98 ? -10.232 -1.264 25.023 1.00 88.38 98 ARG A O 1
ATOM 814 N N . LEU A 1 99 ? -9.690 -2.035 22.966 1.00 88.88 99 LEU A N 1
ATOM 815 C CA . LEU A 1 99 ? -10.884 -1.658 22.200 1.00 88.88 99 LEU A CA 1
ATOM 816 C C . LEU A 1 99 ? -11.149 -0.149 22.180 1.00 88.88 99 LEU A C 1
ATOM 818 O O . LEU A 1 99 ? -12.258 0.296 21.917 1.00 88.88 99 LEU A O 1
ATOM 822 N N . ILE A 1 100 ? -10.124 0.632 22.510 1.00 87.56 100 ILE A N 1
ATOM 823 C CA . ILE A 1 100 ? -10.124 2.086 22.490 1.00 87.56 100 ILE A CA 1
ATOM 824 C C . ILE A 1 100 ? -8.744 2.471 21.956 1.00 87.56 100 ILE A C 1
ATOM 826 O O . ILE A 1 100 ? -7.746 2.090 22.584 1.00 87.56 100 ILE A O 1
ATOM 830 N N . PRO A 1 101 ? -8.666 3.144 20.800 1.00 86.56 101 PRO A N 1
ATOM 831 C CA . PRO A 1 101 ? -7.397 3.548 20.223 1.00 86.56 101 PRO A CA 1
ATOM 832 C C . PRO A 1 101 ? -6.804 4.724 21.008 1.00 86.56 101 PRO A C 1
ATOM 834 O O . PRO A 1 101 ? -7.518 5.619 21.455 1.00 86.56 101 PRO A O 1
ATOM 837 N N . ASP A 1 102 ? -5.485 4.736 21.180 1.00 93.25 102 ASP A N 1
ATOM 838 C CA . ASP A 1 102 ? -4.769 5.923 21.644 1.00 93.25 102 ASP A CA 1
ATOM 839 C C . ASP A 1 102 ? -4.932 7.080 20.642 1.00 93.25 102 ASP A C 1
ATOM 841 O O . ASP A 1 102 ? -4.602 6.934 19.462 1.00 93.25 102 ASP A O 1
ATOM 845 N N . GLU A 1 103 ? -5.396 8.241 21.117 1.00 92.75 103 GLU A N 1
ATOM 846 C CA . GLU A 1 103 ? -5.669 9.425 20.282 1.00 92.75 103 GLU A CA 1
ATOM 847 C C . GLU A 1 103 ? -4.447 9.839 19.443 1.00 92.75 103 GLU A C 1
ATOM 849 O O . GLU A 1 103 ? -4.568 10.151 18.261 1.00 92.75 103 GLU A O 1
ATOM 854 N N . THR A 1 104 ? -3.235 9.766 20.007 1.00 94.19 104 THR A N 1
ATOM 855 C CA . THR A 1 104 ? -2.012 10.155 19.285 1.00 94.19 104 THR A CA 1
ATOM 856 C C . THR A 1 104 ? -1.648 9.151 18.189 1.00 94.19 104 THR A C 1
ATOM 858 O O . THR A 1 104 ? -1.037 9.517 17.179 1.00 94.19 104 THR A O 1
ATOM 861 N N . LEU A 1 105 ? -1.959 7.867 18.379 1.00 94.19 105 LEU A N 1
ATOM 862 C CA . LEU A 1 105 ? -1.789 6.854 17.338 1.00 94.19 105 LEU A CA 1
ATOM 863 C C . LEU A 1 105 ? -2.868 6.967 16.259 1.00 94.19 105 LEU A C 1
ATOM 865 O O . LEU A 1 105 ? -2.538 6.783 15.087 1.00 94.19 105 LEU A O 1
ATOM 869 N N . MET A 1 106 ? -4.101 7.309 16.639 1.00 95.19 106 MET A N 1
ATOM 870 C CA . MET A 1 106 ? -5.208 7.545 15.713 1.00 95.19 106 MET A CA 1
ATOM 871 C C . MET A 1 106 ? -4.904 8.721 14.777 1.00 95.19 106 MET A C 1
ATOM 873 O O . MET A 1 106 ? -4.905 8.544 13.561 1.00 95.19 106 MET A O 1
ATOM 877 N N . GLU A 1 107 ? -4.509 9.880 15.315 1.00 95.31 107 GLU A N 1
ATOM 878 C CA . GLU A 1 107 ? -4.135 11.058 14.514 1.00 95.31 107 GLU A CA 1
ATOM 879 C C . GLU A 1 107 ? -3.021 10.749 13.499 1.00 95.31 107 GLU A C 1
ATOM 881 O O . GLU A 1 107 ? -3.101 11.119 12.326 1.00 95.31 107 GLU A O 1
ATOM 886 N N . LYS A 1 108 ? -1.985 10.015 13.925 1.00 94.38 108 LYS A N 1
ATOM 887 C CA . LYS A 1 108 ? -0.885 9.608 13.034 1.00 94.38 108 LYS A CA 1
ATOM 888 C C . LYS A 1 108 ? -1.339 8.641 11.949 1.00 94.38 108 LYS A C 1
ATOM 890 O O . LYS A 1 108 ? -0.819 8.685 10.836 1.00 94.38 108 LYS A O 1
ATOM 895 N N . ALA A 1 109 ? -2.247 7.729 12.277 1.00 95.25 109 ALA A N 1
ATOM 896 C CA . ALA A 1 109 ? -2.777 6.788 11.306 1.00 95.25 109 ALA A CA 1
ATOM 897 C C . ALA A 1 109 ? -3.668 7.499 10.281 1.00 95.25 109 ALA A C 1
ATOM 899 O O . ALA A 1 109 ? -3.500 7.254 9.092 1.00 95.25 109 ALA A O 1
ATOM 900 N N . ILE A 1 110 ? -4.518 8.436 10.703 1.00 95.69 110 ILE A N 1
ATOM 901 C CA . ILE A 1 110 ? -5.302 9.305 9.810 1.00 95.69 110 ILE A CA 1
ATOM 902 C C . ILE A 1 110 ? -4.387 10.016 8.804 1.00 95.69 110 ILE A C 1
ATOM 904 O O . ILE A 1 110 ? -4.628 9.958 7.595 1.00 95.69 110 ILE A O 1
ATOM 908 N N . GLU A 1 111 ? -3.296 10.623 9.285 1.00 94.88 111 GLU A N 1
ATOM 909 C CA . GLU A 1 111 ? -2.324 11.329 8.442 1.00 94.88 111 GLU A CA 1
ATOM 910 C C . GLU A 1 111 ? -1.643 10.396 7.425 1.00 94.88 111 GLU A C 1
ATOM 912 O O . GLU A 1 111 ? -1.636 10.676 6.225 1.00 94.88 111 GLU A O 1
ATOM 917 N N . GLU A 1 112 ? -1.074 9.279 7.884 1.00 94.88 112 GLU A N 1
ATOM 918 C CA . GLU A 1 112 ? -0.271 8.392 7.031 1.00 94.88 112 GLU A CA 1
ATOM 919 C C . GLU A 1 112 ? -1.134 7.517 6.103 1.00 94.88 112 GLU A C 1
ATOM 921 O O . GLU A 1 112 ? -0.742 7.231 4.967 1.00 94.88 112 GLU A O 1
ATOM 926 N N . LEU A 1 113 ? -2.315 7.083 6.554 1.00 94.75 113 LEU A N 1
ATOM 927 C CA . LEU A 1 113 ? -3.231 6.253 5.765 1.00 94.75 113 LEU A CA 1
ATOM 928 C C . LEU A 1 113 ? -4.076 7.093 4.799 1.00 94.75 113 LEU A C 1
ATOM 930 O O . LEU A 1 113 ? -4.453 6.581 3.739 1.00 94.75 113 LEU A O 1
ATOM 934 N N . GLY A 1 114 ? -4.290 8.377 5.110 1.00 93.00 114 GLY A N 1
ATOM 935 C CA . GLY A 1 114 ? -5.081 9.307 4.305 1.00 93.00 114 GLY A CA 1
ATOM 936 C C . GLY A 1 114 ? -6.576 9.002 4.369 1.00 93.00 114 GLY A C 1
ATOM 937 O O . GLY A 1 114 ? -7.247 9.020 3.338 1.00 93.00 114 GLY A O 1
ATOM 938 N N . MET A 1 115 ? -7.069 8.668 5.560 1.00 93.19 115 MET A N 1
ATOM 939 C CA . MET A 1 115 ? -8.452 8.273 5.827 1.00 93.19 115 MET A CA 1
ATOM 940 C C . MET A 1 115 ? -8.980 9.049 7.027 1.00 93.19 115 MET A C 1
ATOM 942 O O . MET A 1 115 ? -8.208 9.376 7.922 1.00 93.19 115 MET A O 1
ATOM 946 N N . ASP A 1 116 ? -10.269 9.371 7.029 1.00 94.50 116 ASP A N 1
ATOM 947 C CA . ASP A 1 116 ? -10.916 10.023 8.161 1.00 94.50 116 ASP A CA 1
ATOM 948 C C . ASP A 1 116 ? -11.059 9.086 9.370 1.00 94.50 116 ASP A C 1
ATOM 950 O O . ASP A 1 116 ? -10.975 7.864 9.254 1.00 94.50 116 ASP A O 1
ATOM 954 N N . GLU A 1 117 ? -11.246 9.695 10.539 1.00 93.69 117 GLU A N 1
ATOM 955 C CA . GLU A 1 117 ? -11.333 8.999 11.824 1.00 93.69 117 GLU A CA 1
ATOM 956 C C . GLU A 1 117 ? -12.499 8.012 11.871 1.00 93.69 117 GLU A C 1
ATOM 958 O O . GLU A 1 117 ? -12.284 6.849 12.189 1.00 93.69 117 GLU A O 1
ATOM 963 N N . GLU A 1 118 ? -13.700 8.446 11.475 1.00 94.06 118 GLU A N 1
ATOM 964 C CA . GLU A 1 118 ? -14.922 7.632 11.511 1.00 94.06 118 GLU A CA 1
ATOM 965 C C . GLU A 1 118 ? -14.750 6.346 10.696 1.00 94.06 118 GLU A C 1
ATOM 967 O O . GLU A 1 118 ? -14.997 5.248 11.194 1.00 94.06 118 GLU A O 1
ATOM 972 N N . LYS A 1 119 ? -14.237 6.459 9.466 1.00 94.38 119 LYS A N 1
ATOM 973 C CA . LYS A 1 119 ? -13.979 5.286 8.630 1.00 94.38 119 LYS A CA 1
ATOM 974 C C . LYS A 1 119 ? -12.869 4.393 9.189 1.00 94.38 119 LYS A C 1
ATOM 976 O O . LYS A 1 119 ? -12.927 3.172 9.049 1.00 94.38 119 LYS A O 1
ATOM 981 N N . LEU A 1 120 ? -11.833 4.974 9.791 1.00 95.00 120 LEU A N 1
ATOM 982 C CA . LEU A 1 120 ? -10.734 4.196 10.357 1.00 95.00 120 LEU A CA 1
ATOM 983 C C . LEU A 1 120 ? -11.161 3.436 11.624 1.00 95.00 120 LEU A C 1
ATOM 985 O O . LEU A 1 120 ? -10.725 2.300 11.817 1.00 95.00 120 LEU A O 1
ATOM 989 N N . GLU A 1 121 ? -12.026 4.027 12.449 1.00 94.06 121 GLU A N 1
ATOM 990 C CA . GLU A 1 121 ? -12.670 3.362 13.587 1.00 94.06 121 GLU A CA 1
ATOM 991 C C . GLU A 1 121 ? -13.555 2.200 13.134 1.00 94.06 121 GLU A C 1
ATOM 993 O O . GLU A 1 121 ? -13.419 1.097 13.664 1.00 94.06 121 GLU A O 1
ATOM 998 N N . ASP A 1 122 ? -14.372 2.399 12.097 1.00 94.00 122 ASP A N 1
ATOM 999 C CA . ASP A 1 122 ? -15.216 1.334 11.544 1.00 94.00 122 ASP A CA 1
ATOM 1000 C C . ASP A 1 122 ? -14.375 0.149 11.038 1.00 94.00 122 ASP A C 1
ATOM 1002 O O . ASP A 1 122 ? -14.665 -1.013 11.319 1.00 94.00 122 ASP A O 1
ATOM 1006 N N . ILE A 1 123 ? -13.239 0.422 10.385 1.00 94.69 123 ILE A N 1
ATOM 1007 C CA . ILE A 1 123 ? -12.292 -0.626 9.978 1.00 94.69 123 ILE A CA 1
ATOM 1008 C C . ILE A 1 123 ? -11.698 -1.353 11.194 1.00 94.69 123 ILE A C 1
ATOM 1010 O O . ILE A 1 123 ? -11.554 -2.576 11.153 1.00 94.69 123 ILE A O 1
ATOM 1014 N N . LEU A 1 124 ? -11.330 -0.648 12.270 1.00 94.31 124 LEU A N 1
ATOM 1015 C CA . LEU A 1 124 ? -10.802 -1.281 13.487 1.00 94.31 124 LEU A CA 1
ATOM 1016 C C . LEU A 1 124 ? -11.828 -2.223 14.124 1.00 94.31 124 LEU A C 1
ATOM 1018 O O . LEU A 1 124 ? -11.486 -3.361 14.467 1.00 94.31 124 LEU A O 1
ATOM 1022 N N . ASP A 1 125 ? -13.072 -1.765 14.240 1.00 92.62 125 ASP A N 1
ATOM 1023 C CA . ASP A 1 125 ? -14.184 -2.549 14.767 1.00 92.62 125 ASP A CA 1
ATOM 1024 C C . ASP A 1 125 ? -14.479 -3.749 13.868 1.00 92.62 125 ASP A C 1
ATOM 1026 O O . ASP A 1 125 ? -14.561 -4.884 14.347 1.00 92.62 125 ASP A O 1
ATOM 1030 N N . TRP A 1 126 ? -14.537 -3.538 12.552 1.00 93.12 126 TRP A N 1
ATOM 1031 C CA . TRP A 1 126 ? -14.732 -4.599 11.574 1.00 93.12 126 TRP A CA 1
ATOM 1032 C C . TRP A 1 126 ? -13.643 -5.669 11.673 1.00 93.12 126 TRP A C 1
ATOM 1034 O O . TRP A 1 126 ? -13.976 -6.842 11.837 1.00 93.12 126 TRP A O 1
ATOM 1044 N N . VAL A 1 127 ? -12.353 -5.296 11.662 1.00 92.50 127 VAL A N 1
ATOM 1045 C CA . VAL A 1 127 ? -11.235 -6.252 11.802 1.00 92.50 127 VAL A CA 1
ATOM 1046 C C . VAL A 1 127 ? -11.312 -7.008 13.134 1.00 92.50 127 VAL A C 1
ATOM 1048 O O . VAL A 1 127 ? -10.924 -8.174 13.205 1.00 92.50 127 VAL A O 1
ATOM 1051 N N . HIS A 1 128 ? -11.794 -6.371 14.203 1.00 90.00 128 HIS A N 1
ATOM 1052 C CA . HIS A 1 128 ? -11.921 -7.005 15.515 1.00 90.00 128 HIS A CA 1
ATOM 1053 C C . HIS A 1 128 ? -13.079 -8.000 15.613 1.00 90.00 128 HIS A C 1
ATOM 1055 O O . HIS A 1 128 ? -12.941 -9.037 16.264 1.00 90.00 128 HIS A O 1
ATOM 1061 N N . ILE A 1 129 ? -14.215 -7.674 15.000 1.00 88.25 129 ILE A N 1
ATOM 1062 C CA . ILE A 1 129 ? -15.467 -8.428 15.127 1.00 88.25 129 ILE A CA 1
ATOM 1063 C C . ILE A 1 129 ? -15.564 -9.529 14.065 1.00 88.25 129 ILE A C 1
ATOM 1065 O O . ILE A 1 129 ? -16.211 -10.555 14.288 1.00 88.25 129 ILE A O 1
ATOM 1069 N N . THR A 1 130 ? -14.936 -9.329 12.908 1.00 80.50 130 THR A N 1
ATOM 1070 C CA . THR A 1 130 ? -15.028 -10.253 11.783 1.00 80.50 130 THR A CA 1
ATOM 1071 C C . THR A 1 130 ? -14.191 -11.516 12.000 1.00 80.50 130 THR A C 1
ATOM 1073 O O . THR A 1 130 ? -13.045 -11.466 12.438 1.00 80.50 130 THR A O 1
ATOM 1076 N N . ASP A 1 131 ? -14.749 -12.673 11.637 1.00 65.25 131 ASP A N 1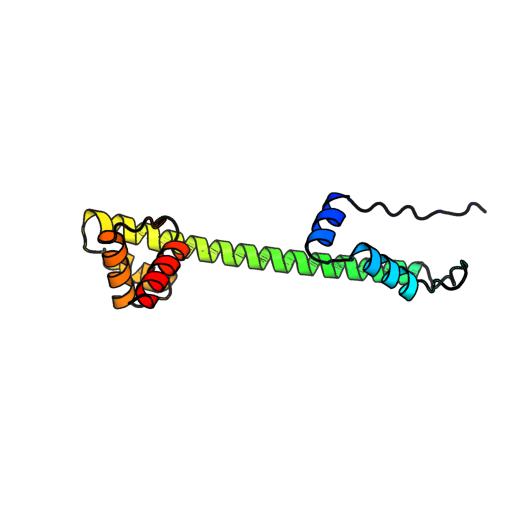
ATOM 1077 C CA . ASP A 1 131 ? -14.015 -13.951 11.566 1.00 65.25 131 ASP A CA 1
ATOM 1078 C C . ASP A 1 131 ? -13.356 -14.140 10.179 1.00 65.25 131 ASP A C 1
ATOM 1080 O O . ASP A 1 131 ? -12.878 -15.219 9.816 1.00 65.25 131 ASP A O 1
ATOM 1084 N N . VAL A 1 132 ? -13.358 -13.082 9.353 1.00 72.19 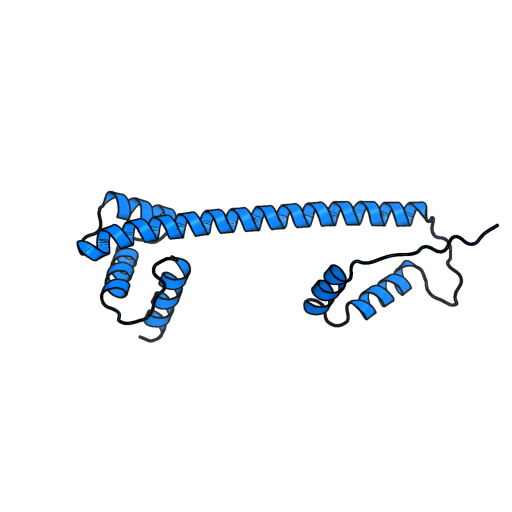132 VAL A N 1
ATOM 1085 C CA . VAL A 1 132 ? -12.679 -13.066 8.057 1.00 72.19 132 VAL A CA 1
ATOM 1086 C C . VAL A 1 132 ? -11.175 -13.138 8.291 1.00 72.19 132 VAL A C 1
ATOM 1088 O O . VAL A 1 132 ? -10.587 -12.395 9.075 1.00 72.19 132 VAL A O 1
ATOM 1091 N N . LYS A 1 133 ? -10.523 -14.052 7.572 1.00 76.88 133 LYS A N 1
ATOM 1092 C CA . LYS A 1 133 ? -9.074 -14.233 7.617 1.00 76.88 133 LYS A CA 1
ATOM 1093 C C . LYS A 1 133 ? -8.373 -13.090 6.871 1.00 76.88 133 LYS A C 1
ATOM 1095 O O . LYS A 1 133 ? -7.980 -13.265 5.722 1.00 76.88 133 LYS A O 1
ATOM 1100 N N . VAL A 1 134 ? -8.241 -11.944 7.531 1.00 83.75 134 VAL A N 1
ATOM 1101 C CA . VAL A 1 134 ? -7.527 -10.755 7.040 1.00 83.75 134 VAL A CA 1
ATOM 1102 C C . VAL A 1 134 ? -6.071 -10.791 7.510 1.00 83.75 134 VAL A C 1
ATOM 1104 O O . VAL A 1 134 ? -5.801 -11.090 8.679 1.00 83.75 134 VAL A O 1
ATOM 1107 N N . ASP A 1 135 ? -5.113 -10.481 6.633 1.00 87.69 135 ASP A N 1
ATOM 1108 C CA . ASP A 1 135 ? -3.725 -10.265 7.042 1.00 87.69 135 ASP A CA 1
ATOM 1109 C C . ASP A 1 135 ? -3.549 -8.858 7.621 1.00 87.69 135 ASP A C 1
ATOM 1111 O O . ASP A 1 135 ? -3.212 -7.888 6.939 1.00 87.69 135 ASP A O 1
ATOM 1115 N N . THR A 1 136 ? -3.694 -8.757 8.942 1.00 88.81 136 THR A N 1
ATOM 1116 C CA . THR A 1 136 ? -3.548 -7.491 9.671 1.00 88.81 136 THR A CA 1
ATOM 1117 C C . THR A 1 136 ? -2.120 -6.927 9.671 1.00 88.81 136 THR A C 1
ATOM 1119 O O . THR A 1 136 ? -1.881 -5.896 10.298 1.00 88.81 136 THR A O 1
ATOM 1122 N N . ASN A 1 137 ? -1.141 -7.582 9.034 1.00 89.94 137 ASN A N 1
ATOM 1123 C CA . ASN A 1 137 ? 0.211 -7.034 8.900 1.00 89.94 137 ASN A CA 1
ATOM 1124 C C . ASN A 1 137 ? 0.329 -5.985 7.793 1.00 89.94 137 ASN A C 1
ATOM 1126 O O . ASN A 1 137 ? 1.280 -5.197 7.823 1.00 89.94 137 ASN A O 1
ATOM 1130 N N . THR A 1 138 ? -0.604 -5.968 6.839 1.00 93.25 138 THR A N 1
ATOM 1131 C CA . THR A 1 138 ? -0.576 -5.031 5.714 1.00 93.25 138 THR A CA 1
ATOM 1132 C C . THR A 1 138 ? -1.857 -4.219 5.657 1.00 93.25 138 THR A C 1
ATOM 1134 O O . THR A 1 138 ? -2.956 -4.759 5.714 1.00 93.25 138 THR A O 1
ATOM 1137 N N . TRP A 1 139 ? -1.709 -2.903 5.540 1.00 94.56 139 TRP A N 1
ATOM 1138 C CA . TRP A 1 139 ? -2.836 -1.991 5.410 1.00 94.56 139 TRP A CA 1
ATOM 1139 C C . TRP A 1 139 ? -3.606 -2.234 4.108 1.00 94.56 139 TRP A C 1
ATOM 1141 O O . TRP A 1 139 ? -4.828 -2.148 4.093 1.00 94.56 139 TRP A O 1
ATOM 1151 N N . GLN A 1 140 ? -2.902 -2.560 3.020 1.00 92.56 140 GLN A N 1
ATOM 1152 C CA . GLN A 1 140 ? -3.525 -2.789 1.718 1.00 92.56 140 GLN A CA 1
ATOM 1153 C C . GLN A 1 140 ? -4.484 -3.988 1.742 1.00 92.56 140 GLN A C 1
ATOM 1155 O O . GLN A 1 140 ? -5.589 -3.850 1.229 1.00 92.56 140 GLN A O 1
ATOM 1160 N N . ASP A 1 141 ? -4.107 -5.113 2.363 1.00 92.50 141 ASP A N 1
ATOM 1161 C CA . ASP A 1 141 ? -4.983 -6.296 2.461 1.00 92.50 141 ASP A CA 1
ATOM 1162 C C . ASP A 1 141 ? -6.208 -6.016 3.340 1.00 92.50 141 ASP A C 1
ATOM 1164 O O . ASP A 1 141 ? -7.331 -6.343 2.963 1.00 92.50 141 ASP A O 1
ATOM 1168 N N . VAL A 1 142 ? -6.014 -5.328 4.473 1.00 93.56 142 VAL A N 1
ATOM 1169 C CA . VAL A 1 142 ? -7.119 -4.902 5.348 1.00 93.56 142 VAL A CA 1
ATOM 1170 C C . VAL A 1 142 ? -8.111 -4.035 4.582 1.00 93.56 142 VAL A C 1
ATOM 1172 O O . VAL A 1 142 ? -9.310 -4.304 4.601 1.00 93.56 142 VAL A O 1
ATOM 1175 N N . LEU A 1 143 ? -7.611 -3.020 3.878 1.00 94.19 143 LEU A N 1
ATOM 1176 C CA . LEU A 1 143 ? -8.446 -2.088 3.134 1.00 94.19 143 LEU A CA 1
ATOM 1177 C C . LEU A 1 143 ? -9.164 -2.767 1.960 1.00 94.19 143 LEU A C 1
ATOM 1179 O O . LEU A 1 143 ? -10.329 -2.474 1.705 1.00 94.19 143 LEU A O 1
ATOM 1183 N N . GLU A 1 144 ? -8.492 -3.663 1.238 1.00 93.44 144 GLU A N 1
ATOM 1184 C CA . GLU A 1 144 ? -9.098 -4.440 0.153 1.00 93.44 144 GLU A CA 1
ATOM 1185 C C . GLU A 1 144 ? -10.253 -5.296 0.679 1.00 93.44 144 GLU A C 1
ATOM 1187 O O . GLU A 1 144 ? -11.375 -5.173 0.191 1.00 93.44 144 GLU A O 1
ATOM 1192 N N . LYS A 1 145 ? -10.010 -6.083 1.733 1.00 92.94 145 LYS A N 1
ATOM 1193 C CA . LYS A 1 145 ? -11.015 -6.976 2.323 1.00 92.94 145 LYS A CA 1
ATOM 1194 C C . LYS A 1 145 ? -12.195 -6.221 2.931 1.00 92.94 145 LYS A C 1
ATOM 1196 O O . LYS A 1 145 ? -13.330 -6.677 2.808 1.00 92.94 145 LYS A O 1
ATOM 1201 N N . TYR A 1 146 ? -11.939 -5.072 3.550 1.00 93.06 146 TYR A N 1
ATOM 1202 C CA . TYR A 1 146 ? -12.989 -4.202 4.071 1.00 93.06 146 TYR A CA 1
ATOM 1203 C C . TYR A 1 146 ? -13.900 -3.688 2.944 1.00 93.06 146 TYR A C 1
ATOM 1205 O O . TYR A 1 146 ? -15.115 -3.847 3.007 1.00 93.06 146 TYR A O 1
ATOM 1213 N N . ASN A 1 147 ? -13.321 -3.150 1.863 1.00 92.19 147 ASN A N 1
ATOM 1214 C CA . ASN A 1 147 ? -14.107 -2.630 0.739 1.00 92.19 147 ASN A CA 1
ATOM 1215 C C . ASN A 1 147 ? -14.869 -3.738 -0.013 1.00 92.19 147 ASN A C 1
ATOM 1217 O O . ASN A 1 147 ? -15.968 -3.496 -0.506 1.00 92.19 147 ASN A O 1
ATOM 1221 N N . GLU A 1 148 ? -14.299 -4.945 -0.122 1.00 91.00 148 GLU A N 1
ATOM 1222 C CA . GLU A 1 148 ? -15.009 -6.114 -0.659 1.00 91.00 148 GLU A CA 1
ATOM 1223 C C . GLU A 1 148 ? -16.252 -6.436 0.180 1.00 91.00 148 GLU A C 1
ATOM 1225 O O . GLU A 1 148 ? -17.316 -6.690 -0.379 1.00 91.00 148 GLU A O 1
ATOM 1230 N N . ASN A 1 149 ? -16.140 -6.373 1.511 1.00 87.44 149 ASN A N 1
ATOM 1231 C CA . ASN A 1 149 ? -17.263 -6.623 2.406 1.00 87.44 149 ASN A CA 1
ATOM 1232 C C . ASN A 1 149 ? -18.343 -5.533 2.324 1.00 87.44 149 ASN A C 1
ATOM 1234 O O . ASN A 1 149 ? -19.523 -5.874 2.285 1.00 87.44 149 ASN A O 1
ATOM 1238 N N . GLU A 1 150 ? -17.964 -4.253 2.234 1.00 86.69 150 GLU A N 1
ATOM 1239 C CA . GLU A 1 150 ? -18.926 -3.160 2.016 1.00 86.69 150 GLU A CA 1
ATOM 1240 C C . GLU A 1 150 ? -19.666 -3.295 0.679 1.00 86.69 150 GLU A C 1
ATOM 1242 O O . GLU A 1 150 ? -20.840 -2.960 0.594 1.00 86.69 150 GLU A O 1
ATOM 1247 N N . ALA A 1 151 ? -19.012 -3.788 -0.377 1.00 80.94 151 ALA A N 1
ATOM 1248 C CA . ALA A 1 151 ? -19.640 -3.933 -1.692 1.00 80.94 151 ALA A CA 1
ATOM 1249 C C . ALA A 1 151 ? -20.673 -5.076 -1.768 1.00 80.94 151 ALA A C 1
ATOM 1251 O O . ALA A 1 151 ? -21.502 -5.096 -2.682 1.00 80.94 151 ALA A O 1
ATOM 1252 N N . GLU A 1 152 ? -20.608 -6.042 -0.851 1.00 72.81 152 GLU A N 1
ATOM 1253 C CA . GLU A 1 152 ? -21.544 -7.168 -0.762 1.00 72.81 152 GLU A CA 1
ATOM 1254 C C . GLU A 1 152 ? -22.812 -6.846 0.055 1.00 72.81 152 GLU A C 1
ATOM 1256 O O . GLU A 1 152 ? -23.759 -7.644 0.046 1.00 72.81 152 GLU A O 1
ATOM 1261 N N . HIS A 1 153 ? -22.859 -5.686 0.722 1.00 55.91 153 HIS A N 1
ATOM 1262 C CA . HIS A 1 153 ? -23.939 -5.250 1.614 1.00 55.91 153 HIS A CA 1
ATOM 1263 C C . HIS A 1 153 ? -24.632 -3.965 1.138 1.00 55.91 153 HIS A C 1
ATOM 1265 O O . HIS A 1 153 ? -25.861 -3.870 1.380 1.00 55.91 153 HIS A O 1
#

Radius of gyration: 27.56 Å; chains: 1; bounding box: 65×27×76 Å